Protein AF-A0A6L3ERT8-F1 (afdb_monomer_lite)

pLDDT: mean 82.11, std 7.15, range [55.88, 90.38]

Secondary structure (DSSP, 8-state):
--HHHHHHHHHHHHHHTPEEEEP-SHHHHHHHHHHHHHHHHHHHTTSTT-PPPPHHHHHHHHHHHHHH--GGG-EEEE-TTSPBP--

Radius of gyration: 15.21 Å; chains: 1; bounding box: 32×28×38 Å

Foldseek 3Di:
DDPVVVVVVVVVCVVQQKDKDQFDALVSLVVCQQLVLVQVQVVCVPPPPDDRDDPVRSVVVSVVCSVPDDSRVDMFIAHPVRHTDDD

Structure (mmCIF, N/CA/C/O backbone):
data_AF-A0A6L3ERT8-F1
#
_entry.id   AF-A0A6L3ERT8-F1
#
loop_
_atom_site.group_PDB
_atom_site.id
_atom_site.type_symbol
_atom_site.label_atom_id
_atom_site.label_alt_id
_atom_site.label_comp_id
_atom_site.label_asym_id
_atom_site.label_entity_id
_atom_site.label_seq_id
_atom_site.pdbx_PDB_ins_code
_atom_site.Cartn_x
_atom_site.Cartn_y
_atom_site.Cartn_z
_atom_site.occupancy
_atom_site.B_iso_or_equiv
_atom_site.auth_seq_id
_atom_site.auth_comp_id
_atom_site.auth_asym_id
_atom_site.auth_atom_id
_atom_site.pdbx_PDB_model_num
ATOM 1 N N . MET A 1 1 ? -23.413 -5.792 14.627 1.00 63.09 1 MET A N 1
ATOM 2 C CA . MET A 1 1 ? -22.652 -7.046 14.413 1.00 63.09 1 MET A CA 1
ATOM 3 C C . MET A 1 1 ? -22.552 -7.788 15.744 1.00 63.09 1 MET A C 1
ATOM 5 O O . MET A 1 1 ? -22.266 -7.121 16.728 1.00 63.09 1 MET A O 1
ATOM 9 N N . PRO A 1 2 ? -22.800 -9.108 15.807 1.00 85.50 2 PRO A N 1
ATOM 10 C CA . PRO A 1 2 ? -22.850 -9.865 17.065 1.00 85.50 2 PRO A CA 1
ATOM 11 C C . PRO A 1 2 ? -21.480 -10.006 17.754 1.00 85.50 2 PRO A C 1
ATOM 13 O O . PRO A 1 2 ? -20.490 -10.375 17.121 1.00 85.50 2 PRO A O 1
ATOM 16 N N . GLU A 1 3 ? -21.429 -9.811 19.072 1.00 81.62 3 GLU A N 1
ATOM 17 C CA . GLU A 1 3 ? -20.215 -9.851 19.915 1.00 81.62 3 GLU A CA 1
ATOM 18 C C . GLU A 1 3 ? -19.404 -11.153 19.808 1.00 81.62 3 GLU A C 1
ATOM 20 O O . GLU A 1 3 ? -18.179 -11.168 19.953 1.00 81.62 3 GLU A O 1
ATOM 25 N N . ARG A 1 4 ? -20.076 -12.280 19.542 1.00 80.19 4 ARG A N 1
ATOM 26 C CA . ARG A 1 4 ? -19.429 -13.588 19.357 1.00 80.19 4 ARG A CA 1
ATOM 27 C C . ARG A 1 4 ? -18.508 -13.602 18.134 1.00 80.19 4 ARG A C 1
ATOM 29 O O . ARG A 1 4 ? -17.432 -14.190 18.198 1.00 80.19 4 ARG A O 1
ATOM 36 N N . ILE A 1 5 ? -18.900 -12.922 17.055 1.00 80.88 5 ILE A N 1
ATOM 37 C CA . ILE A 1 5 ? -18.106 -12.825 15.824 1.00 80.88 5 ILE A CA 1
ATOM 38 C C . ILE A 1 5 ? -16.867 -11.956 16.066 1.00 80.88 5 ILE A C 1
ATOM 40 O O . ILE A 1 5 ? -15.771 -12.336 15.659 1.00 80.88 5 ILE A O 1
ATOM 44 N N . HIS A 1 6 ? -17.010 -10.849 16.805 1.00 80.75 6 HIS A N 1
ATOM 45 C CA . HIS A 1 6 ? -15.881 -9.980 17.150 1.00 80.75 6 HIS A CA 1
ATOM 46 C C . HIS A 1 6 ? -14.809 -10.728 17.957 1.00 80.75 6 HIS A C 1
ATOM 48 O O . HIS A 1 6 ? -13.633 -10.693 17.604 1.00 80.75 6 HIS A O 1
ATOM 54 N N . ARG A 1 7 ? -15.220 -11.504 18.969 1.00 82.56 7 ARG A N 1
ATOM 55 C CA . ARG A 1 7 ? -14.298 -12.298 19.802 1.00 82.56 7 ARG A CA 1
ATOM 56 C C . ARG A 1 7 ? -13.539 -13.373 19.021 1.00 82.56 7 ARG A C 1
ATOM 58 O O . ARG A 1 7 ? -12.375 -13.639 19.317 1.00 82.56 7 ARG A O 1
ATOM 65 N N . ILE A 1 8 ? -14.184 -14.010 18.041 1.00 83.31 8 ILE A N 1
ATOM 66 C CA . ILE A 1 8 ? -13.528 -15.010 17.184 1.00 83.31 8 ILE A CA 1
ATOM 67 C C . ILE A 1 8 ? -12.506 -14.327 16.271 1.00 83.31 8 ILE A C 1
ATOM 69 O O . ILE A 1 8 ? -11.363 -14.777 16.209 1.00 83.31 8 ILE A O 1
ATOM 73 N N . ALA A 1 9 ? -12.886 -13.219 15.627 1.00 77.75 9 ALA A N 1
ATOM 74 C CA . ALA A 1 9 ? -11.988 -12.445 14.774 1.00 77.75 9 ALA A CA 1
ATOM 75 C C . ALA A 1 9 ? -10.752 -11.952 15.546 1.00 77.75 9 ALA A C 1
ATOM 77 O O . ALA A 1 9 ? -9.628 -12.093 15.068 1.00 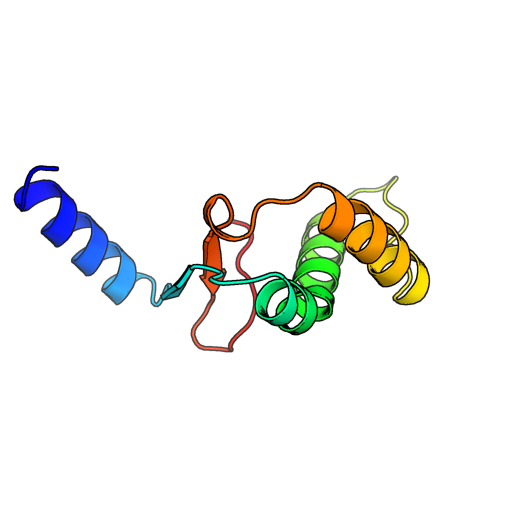77.75 9 ALA A O 1
ATOM 78 N N . GLU A 1 10 ? -10.942 -11.463 16.774 1.00 79.56 10 GLU A N 1
ATOM 79 C CA . GLU A 1 10 ? -9.851 -11.007 17.636 1.00 79.56 10 GLU A CA 1
ATOM 80 C C . GLU A 1 10 ? -8.891 -12.150 18.014 1.00 79.56 10 GLU A C 1
ATOM 82 O O . GLU A 1 10 ? -7.672 -11.995 17.950 1.00 79.56 10 GLU A O 1
ATOM 87 N N . ARG A 1 11 ? -9.415 -13.340 18.346 1.00 80.75 11 ARG A N 1
ATOM 88 C CA . ARG A 1 11 ? -8.587 -14.524 18.639 1.00 80.75 11 ARG A CA 1
ATOM 89 C C . ARG A 1 11 ? -7.784 -15.000 17.433 1.00 80.75 11 ARG A C 1
ATOM 91 O O . ARG A 1 11 ? -6.627 -15.380 17.595 1.00 80.75 11 ARG A O 1
ATOM 98 N N . VAL A 1 12 ? -8.386 -15.009 16.244 1.00 78.88 12 VAL A N 1
ATOM 99 C CA . VAL A 1 12 ? -7.703 -15.409 15.004 1.00 78.88 12 VAL A CA 1
ATOM 100 C C . VAL A 1 12 ? -6.620 -14.394 14.643 1.00 78.88 12 VAL A C 1
ATOM 102 O O . VAL A 1 12 ? -5.502 -14.801 14.336 1.00 78.88 12 VAL A O 1
ATOM 105 N N . SER A 1 13 ? -6.913 -13.096 14.767 1.00 73.06 13 SER A N 1
ATOM 106 C CA . SER A 1 13 ? -5.940 -12.012 14.574 1.00 73.06 13 SER A CA 1
ATOM 107 C C . SER A 1 13 ? -4.740 -12.159 15.515 1.00 73.06 13 SER A C 1
ATOM 109 O O . SER A 1 13 ? -3.608 -12.172 15.036 1.00 73.06 13 SER A O 1
ATOM 111 N N . LYS A 1 14 ? -4.968 -12.388 16.820 1.00 75.25 14 LYS A N 1
ATOM 112 C CA . LYS A 1 14 ? -3.894 -12.619 17.807 1.00 75.25 14 LYS A CA 1
ATOM 113 C C . LYS A 1 14 ? -3.081 -13.883 17.531 1.00 75.25 14 LYS A C 1
ATOM 115 O O . LYS A 1 14 ? -1.876 -13.866 17.714 1.00 75.25 14 LYS A O 1
ATOM 120 N N . ARG A 1 15 ? -3.711 -14.980 17.096 1.00 75.94 15 ARG A N 1
ATOM 121 C CA . ARG A 1 15 ? -2.998 -16.239 16.798 1.00 75.94 15 ARG A CA 1
ATOM 122 C C . ARG A 1 15 ? -2.174 -16.182 15.516 1.00 75.94 15 ARG A C 1
ATOM 124 O O . ARG A 1 15 ? -1.158 -16.859 15.433 1.00 75.94 15 ARG A O 1
ATOM 131 N N . ARG A 1 16 ? -2.632 -15.436 14.508 1.00 71.19 16 ARG A N 1
ATOM 132 C CA . ARG A 1 16 ? -1.928 -15.283 13.225 1.00 71.19 16 ARG A CA 1
ATOM 133 C C . ARG A 1 16 ? -1.049 -14.038 13.162 1.00 71.19 16 ARG A C 1
ATOM 135 O O . ARG A 1 16 ? -0.447 -13.794 12.124 1.00 71.19 16 ARG A O 1
ATOM 142 N N . ASN A 1 17 ? -0.971 -13.270 14.251 1.00 76.88 17 ASN A N 1
ATOM 143 C CA . ASN A 1 17 ? -0.198 -12.035 14.330 1.00 76.88 17 ASN A CA 1
ATOM 144 C C . ASN A 1 17 ? -0.535 -11.032 13.197 1.00 76.88 17 ASN A C 1
ATOM 146 O O . ASN A 1 17 ? 0.326 -10.302 12.714 1.00 76.88 17 ASN A O 1
ATOM 150 N N . LEU A 1 18 ? -1.800 -11.001 12.762 1.00 79.25 18 LEU A N 1
ATOM 151 C CA . LEU A 1 18 ? -2.266 -10.132 11.676 1.00 79.25 18 LEU A CA 1
ATOM 152 C C . LEU A 1 18 ? -2.905 -8.867 12.238 1.00 79.25 18 LEU A C 1
ATOM 154 O O . LEU A 1 18 ? -3.896 -8.936 12.973 1.00 79.25 18 LEU A O 1
ATOM 158 N N . HIS A 1 19 ? -2.383 -7.716 11.827 1.00 85.31 19 HIS A N 1
ATOM 159 C CA . HIS A 1 19 ? -2.926 -6.402 12.145 1.00 85.31 19 HIS A CA 1
ATOM 160 C C . HIS A 1 19 ? -3.743 -5.853 10.977 1.00 85.31 19 HIS A C 1
ATOM 162 O O . HIS A 1 19 ? -3.310 -5.896 9.828 1.00 85.31 19 HIS A O 1
ATOM 168 N N . VAL A 1 20 ? -4.923 -5.306 11.271 1.00 86.06 20 VAL A N 1
ATOM 169 C CA . VAL A 1 20 ? -5.764 -4.643 10.267 1.00 86.06 20 VAL A CA 1
ATOM 170 C C . VAL A 1 20 ? -5.561 -3.139 10.366 1.00 86.06 20 VAL A C 1
ATOM 172 O O . VAL A 1 20 ? -5.873 -2.534 11.391 1.00 86.06 20 VAL A O 1
ATOM 175 N N . VAL A 1 21 ? -5.069 -2.526 9.292 1.00 89.19 21 VAL A N 1
ATOM 176 C CA . VAL A 1 21 ? -4.947 -1.071 9.172 1.00 89.19 21 VAL A CA 1
ATOM 177 C C . VAL A 1 21 ? -6.123 -0.547 8.359 1.00 89.19 21 VAL A C 1
ATOM 179 O O . VAL A 1 21 ? -6.314 -0.921 7.200 1.00 89.19 21 VAL A O 1
ATOM 182 N N . GLN A 1 22 ? -6.912 0.335 8.971 1.00 89.62 22 GLN A N 1
ATOM 183 C CA . GLN A 1 22 ? -7.964 1.080 8.287 1.00 89.62 22 GLN A CA 1
ATOM 184 C C . GLN A 1 22 ? -7.420 2.438 7.847 1.00 89.62 22 GLN A C 1
ATOM 186 O O . GLN A 1 22 ? -6.964 3.218 8.683 1.00 89.62 22 GLN A O 1
ATOM 191 N N . LEU A 1 23 ? -7.498 2.724 6.547 1.00 90.25 23 LEU A N 1
ATOM 192 C CA . LEU A 1 23 ? -6.993 3.971 5.978 1.00 90.25 23 LEU A CA 1
ATOM 193 C C . LEU A 1 23 ? -8.030 5.083 6.161 1.00 90.25 23 LEU A C 1
ATOM 195 O O . LEU A 1 23 ? -9.181 4.973 5.736 1.00 90.25 23 LEU A O 1
ATOM 199 N N . LYS A 1 24 ? -7.632 6.172 6.816 1.00 89.75 24 LYS A N 1
ATOM 200 C CA . LYS A 1 24 ? -8.536 7.278 7.164 1.00 89.75 24 LYS A CA 1
ATOM 201 C C . LYS A 1 24 ? -8.627 8.332 6.069 1.00 89.75 24 LYS A C 1
ATOM 203 O O . LYS A 1 24 ? -9.658 8.987 5.930 1.00 89.75 24 LYS A O 1
ATOM 208 N N . ASN A 1 25 ? -7.551 8.522 5.310 1.00 90.38 25 ASN A N 1
ATOM 209 C CA . ASN A 1 25 ? -7.436 9.577 4.309 1.00 90.38 25 ASN A CA 1
ATOM 210 C C . ASN A 1 25 ? -6.465 9.186 3.181 1.00 90.38 25 ASN A C 1
ATOM 212 O O . ASN A 1 25 ? -5.750 8.185 3.262 1.00 90.38 25 ASN A O 1
ATOM 216 N N . LYS A 1 26 ? -6.439 9.997 2.116 1.00 86.25 26 LYS A N 1
ATOM 217 C CA . LYS A 1 26 ? -5.570 9.768 0.952 1.00 86.25 26 LYS A CA 1
ATOM 218 C C . LYS A 1 26 ? -4.078 9.847 1.303 1.00 86.25 26 LYS A C 1
ATOM 220 O O . LYS A 1 26 ? -3.277 9.141 0.704 1.00 86.25 26 LYS A O 1
ATOM 225 N N . LEU A 1 27 ? -3.697 10.651 2.300 1.00 88.62 27 LEU A N 1
ATOM 226 C CA . LEU A 1 27 ? -2.302 10.757 2.734 1.00 88.62 27 LEU A CA 1
ATOM 227 C C . LEU A 1 27 ? -1.798 9.442 3.345 1.00 88.62 27 LEU A C 1
ATOM 229 O O . LEU A 1 27 ? -0.681 9.017 3.060 1.00 88.62 27 LEU A O 1
ATOM 233 N N . GLU A 1 28 ? -2.620 8.762 4.145 1.00 89.06 28 GLU A N 1
ATOM 234 C CA . GLU A 1 28 ? -2.295 7.431 4.661 1.00 89.06 28 GLU A CA 1
ATOM 235 C C . GLU A 1 28 ? -2.162 6.408 3.531 1.00 89.06 28 GLU A C 1
ATOM 237 O O . GLU A 1 28 ? -1.221 5.618 3.547 1.00 89.06 28 GLU A O 1
ATOM 242 N N . MET A 1 29 ? -3.022 6.463 2.508 1.00 86.81 29 MET A N 1
ATOM 243 C CA . MET A 1 29 ? -2.870 5.610 1.324 1.00 86.81 29 MET A CA 1
ATOM 244 C C . MET A 1 29 ? -1.514 5.824 0.632 1.00 86.81 29 MET A C 1
ATOM 246 O O . MET A 1 29 ? -0.839 4.850 0.306 1.00 86.81 29 MET A O 1
ATOM 250 N N . ILE A 1 30 ? -1.074 7.079 0.472 1.00 86.31 30 ILE A N 1
ATOM 251 C CA . ILE A 1 30 ? 0.243 7.411 -0.104 1.00 86.31 30 ILE A CA 1
ATOM 252 C C . ILE A 1 30 ? 1.381 6.830 0.745 1.00 86.31 30 ILE A C 1
ATOM 254 O O . ILE A 1 30 ? 2.342 6.294 0.201 1.00 86.31 30 ILE A O 1
ATOM 258 N N . ARG A 1 31 ? 1.284 6.879 2.079 1.00 89.69 31 ARG A N 1
ATOM 259 C CA . ARG A 1 31 ? 2.315 6.298 2.963 1.00 89.69 31 ARG A CA 1
ATOM 260 C C . ARG A 1 31 ? 2.436 4.780 2.806 1.00 89.69 31 ARG A C 1
ATOM 262 O O . ARG A 1 31 ? 3.528 4.237 2.960 1.00 89.69 31 ARG A O 1
ATOM 269 N N . TRP A 1 32 ? 1.334 4.103 2.491 1.00 88.56 32 TRP A N 1
ATOM 270 C CA . TRP A 1 32 ? 1.312 2.657 2.259 1.00 88.56 32 TRP A CA 1
ATOM 271 C C . TRP A 1 32 ? 1.611 2.258 0.810 1.00 88.56 32 TRP A C 1
ATOM 273 O O . TRP A 1 32 ? 1.964 1.105 0.575 1.00 88.56 32 TRP A O 1
ATOM 283 N N . ALA A 1 33 ? 1.556 3.198 -0.136 1.00 83.12 33 ALA A N 1
ATOM 284 C CA . ALA A 1 33 ? 1.725 2.985 -1.573 1.00 83.12 33 ALA A CA 1
ATOM 285 C C . ALA A 1 33 ? 2.925 2.085 -1.928 1.00 83.12 33 ALA A C 1
ATOM 287 O O . ALA A 1 33 ? 2.765 1.039 -2.556 1.00 83.12 33 ALA A O 1
ATOM 288 N N . ASN A 1 34 ? 4.120 2.432 -1.444 1.00 82.81 34 ASN A N 1
ATOM 289 C CA . ASN A 1 34 ? 5.336 1.670 -1.744 1.00 82.81 34 ASN A CA 1
ATOM 290 C C . ASN A 1 34 ? 5.289 0.238 -1.193 1.00 82.81 34 ASN A C 1
ATOM 292 O O . ASN A 1 34 ? 5.797 -0.687 -1.821 1.00 82.81 34 ASN A O 1
ATOM 296 N N . LYS A 1 35 ? 4.674 0.037 -0.020 1.00 88.06 35 LYS A N 1
ATOM 297 C CA . LYS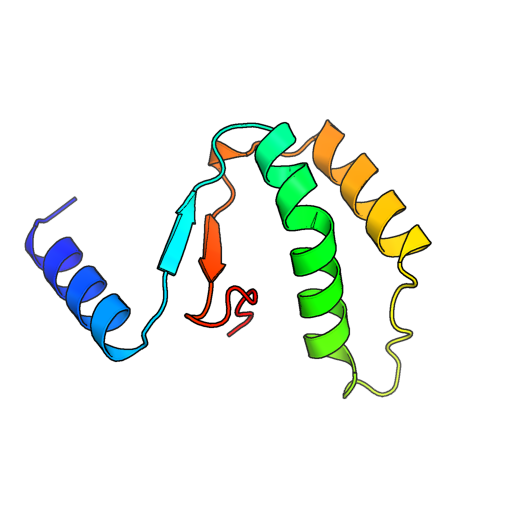 A 1 35 ? 4.515 -1.300 0.568 1.00 88.06 35 LYS A CA 1
ATOM 298 C C .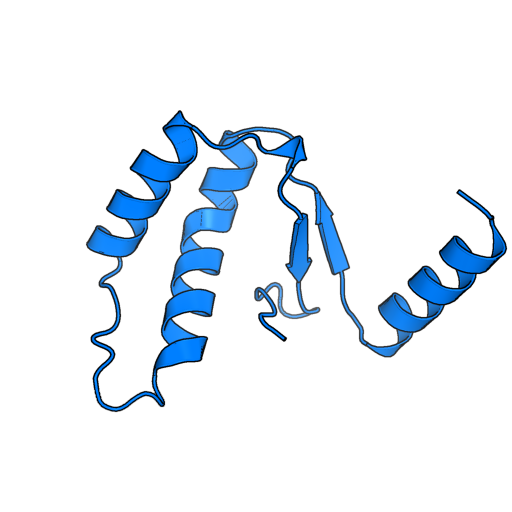 LYS A 1 35 ? 3.505 -2.137 -0.220 1.00 88.06 35 LYS A C 1
ATOM 300 O O . LYS A 1 35 ? 3.742 -3.324 -0.400 1.00 88.06 35 LYS A O 1
ATOM 305 N N . ILE A 1 36 ? 2.433 -1.515 -0.722 1.00 85.94 36 ILE A N 1
ATOM 306 C CA . ILE A 1 36 ? 1.427 -2.167 -1.578 1.00 85.94 36 ILE A CA 1
ATOM 307 C C . ILE A 1 36 ? 2.075 -2.641 -2.877 1.00 85.94 36 ILE A C 1
ATOM 309 O O . ILE A 1 36 ? 1.939 -3.806 -3.232 1.00 85.94 36 ILE A O 1
ATOM 313 N N . GLY A 1 37 ? 2.828 -1.769 -3.552 1.00 84.00 37 GLY A N 1
ATOM 314 C CA . GLY A 1 37 ? 3.496 -2.126 -4.804 1.00 84.00 37 GLY A CA 1
ATOM 315 C C . GLY A 1 37 ? 4.532 -3.239 -4.648 1.00 84.00 37 GLY A C 1
ATOM 316 O O . GLY A 1 37 ? 4.599 -4.136 -5.484 1.00 84.00 37 GLY A O 1
ATOM 317 N N . ARG A 1 38 ? 5.303 -3.231 -3.551 1.00 85.75 38 ARG A N 1
ATOM 318 C CA . ARG A 1 38 ? 6.240 -4.324 -3.256 1.00 85.75 38 ARG A CA 1
ATOM 319 C C . ARG A 1 38 ? 5.528 -5.647 -3.013 1.00 85.75 38 ARG A C 1
ATOM 321 O O . ARG A 1 38 ? 5.920 -6.637 -3.619 1.00 85.75 38 ARG A O 1
ATOM 328 N N . ALA A 1 39 ? 4.481 -5.647 -2.187 1.00 85.12 39 ALA A N 1
ATOM 329 C CA . ALA A 1 39 ? 3.696 -6.848 -1.928 1.00 85.12 39 ALA A CA 1
ATOM 330 C C . ALA A 1 39 ? 3.093 -7.403 -3.229 1.00 85.12 39 ALA A C 1
ATOM 332 O O . ALA A 1 39 ? 3.224 -8.593 -3.497 1.00 85.12 39 ALA A O 1
ATOM 333 N N . TYR A 1 40 ? 2.532 -6.530 -4.075 1.00 82.31 40 TYR A N 1
ATOM 334 C CA . TYR A 1 40 ? 2.010 -6.896 -5.393 1.00 82.31 40 TYR A CA 1
ATOM 335 C C . TYR A 1 40 ? 3.078 -7.561 -6.269 1.00 82.31 40 TYR A C 1
ATOM 337 O O . TYR A 1 40 ? 2.877 -8.666 -6.764 1.00 82.31 40 TYR A O 1
ATOM 345 N N . ASN A 1 41 ? 4.254 -6.945 -6.412 1.00 85.00 41 ASN A N 1
ATOM 346 C CA . ASN A 1 41 ? 5.330 -7.556 -7.191 1.00 85.00 41 ASN A CA 1
ATOM 347 C C . ASN A 1 41 ? 5.752 -8.912 -6.625 1.00 85.00 41 ASN A C 1
ATOM 349 O O . ASN A 1 41 ? 5.869 -9.863 -7.390 1.00 85.00 41 ASN A O 1
ATOM 353 N N . GLN A 1 42 ? 5.937 -9.010 -5.306 1.00 83.12 42 GLN A N 1
ATOM 354 C CA . GLN A 1 42 ? 6.347 -10.241 -4.627 1.00 83.12 42 GLN A CA 1
ATOM 355 C C . GLN A 1 42 ? 5.362 -11.395 -4.848 1.00 83.12 42 GLN A C 1
ATOM 357 O O . GLN A 1 42 ? 5.800 -12.536 -4.973 1.00 83.12 42 GLN A O 1
ATOM 362 N N . THR A 1 43 ? 4.058 -11.119 -4.955 1.00 78.00 43 THR A N 1
ATOM 363 C CA . THR A 1 43 ? 3.056 -12.170 -5.190 1.00 78.00 43 THR A CA 1
ATOM 364 C C . THR A 1 43 ? 3.100 -12.793 -6.578 1.00 78.00 43 THR A C 1
ATOM 366 O O . THR A 1 43 ? 2.681 -13.935 -6.732 1.00 78.00 43 THR A O 1
ATOM 369 N N . PHE A 1 44 ? 3.618 -12.084 -7.581 1.00 73.31 44 PHE A N 1
ATOM 370 C CA . PHE A 1 44 ? 3.572 -12.541 -8.973 1.00 73.31 44 PHE A CA 1
ATOM 371 C C . PHE A 1 44 ? 4.944 -12.908 -9.552 1.00 73.31 44 PHE A C 1
ATOM 373 O O . PHE A 1 44 ? 5.013 -13.318 -10.705 1.00 73.31 44 PHE A O 1
ATOM 380 N N . VAL A 1 45 ? 6.025 -12.854 -8.758 1.00 66.81 45 VAL A N 1
ATOM 381 C CA . VAL A 1 45 ? 7.390 -13.233 -9.197 1.00 66.81 45 VAL A CA 1
ATOM 382 C C . VAL A 1 45 ? 7.460 -14.668 -9.739 1.00 66.81 45 VAL A C 1
ATOM 384 O O . VAL A 1 45 ? 8.316 -14.972 -10.559 1.00 66.81 45 VAL A O 1
ATOM 387 N N . GLN A 1 46 ? 6.562 -15.554 -9.300 1.00 63.81 46 GLN A N 1
ATOM 388 C CA . GLN A 1 46 ? 6.525 -16.956 -9.734 1.00 63.81 46 GLN A CA 1
ATOM 389 C C . GLN A 1 46 ? 5.665 -17.210 -10.985 1.00 63.81 46 GLN A C 1
ATOM 391 O O . GLN A 1 46 ? 5.551 -18.358 -11.408 1.00 63.81 46 GLN A O 1
ATOM 396 N N . ASN A 1 47 ? 5.054 -16.182 -11.586 1.00 69.50 47 ASN A N 1
ATOM 397 C CA . ASN A 1 47 ? 4.238 -16.341 -12.789 1.00 69.50 47 ASN A CA 1
ATOM 398 C C . ASN A 1 47 ? 5.072 -16.049 -14.050 1.00 69.50 47 ASN A C 1
ATOM 400 O O . ASN A 1 47 ? 5.603 -14.953 -14.203 1.00 69.50 47 ASN A O 1
ATOM 404 N N . TRP A 1 48 ? 5.179 -17.031 -14.948 1.00 55.88 48 TRP A N 1
ATOM 405 C CA . TRP A 1 48 ? 6.085 -17.042 -16.111 1.00 55.88 48 TRP A CA 1
ATOM 406 C C . TRP A 1 48 ? 5.923 -15.843 -17.072 1.00 55.88 48 TRP A C 1
ATOM 408 O O . TRP A 1 48 ? 6.896 -15.443 -17.704 1.00 55.88 48 TRP A O 1
ATOM 418 N N . GLU A 1 49 ? 4.740 -15.222 -17.152 1.00 71.19 49 GLU A N 1
ATOM 419 C CA . GLU A 1 49 ? 4.481 -14.056 -18.023 1.00 71.19 49 GLU A CA 1
ATOM 420 C C . GLU A 1 49 ? 4.456 -12.707 -17.281 1.00 71.19 49 GLU A C 1
ATOM 422 O O . 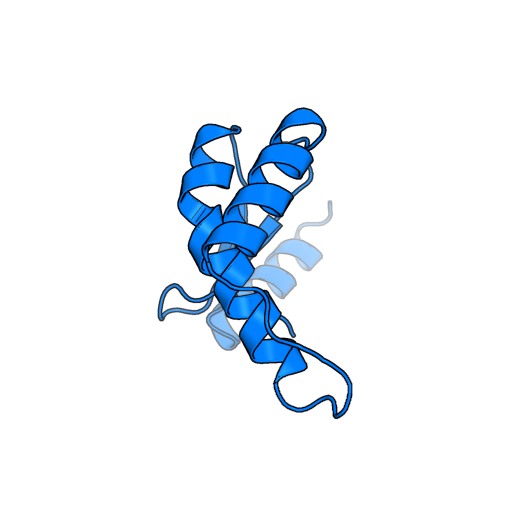GLU A 1 49 ? 4.176 -11.668 -17.881 1.00 71.19 49 GLU A O 1
ATOM 427 N N . TYR A 1 50 ? 4.719 -12.685 -15.971 1.00 72.31 50 TYR A N 1
ATOM 428 C CA . TYR A 1 50 ? 4.617 -11.454 -15.193 1.00 72.31 50 TYR A CA 1
ATOM 429 C C . TYR A 1 50 ? 5.927 -10.661 -15.214 1.00 72.31 50 TYR A C 1
ATOM 431 O O . TYR A 1 50 ? 6.916 -11.041 -14.589 1.00 72.31 50 TYR A O 1
ATOM 439 N N . ALA A 1 51 ? 5.912 -9.509 -15.887 1.00 75.81 51 ALA A N 1
ATOM 440 C CA . ALA A 1 51 ? 6.949 -8.494 -15.749 1.00 75.81 51 ALA A CA 1
ATOM 441 C C . ALA A 1 51 ? 6.691 -7.674 -14.469 1.00 75.81 51 ALA A C 1
ATOM 443 O O . ALA A 1 51 ? 5.664 -6.990 -14.387 1.00 75.81 51 ALA A O 1
ATOM 444 N N . PRO A 1 52 ? 7.587 -7.708 -13.462 1.00 81.00 52 PRO A N 1
ATOM 445 C CA . PRO A 1 52 ? 7.427 -6.899 -12.264 1.00 81.00 52 PRO A CA 1
ATOM 446 C C . PRO A 1 52 ? 7.392 -5.416 -12.609 1.00 81.00 52 PRO A C 1
ATOM 448 O O . PRO A 1 52 ? 8.247 -4.923 -13.345 1.00 81.00 52 PRO A O 1
ATOM 451 N N . LEU A 1 53 ? 6.437 -4.694 -12.025 1.00 83.56 53 LEU A N 1
ATOM 45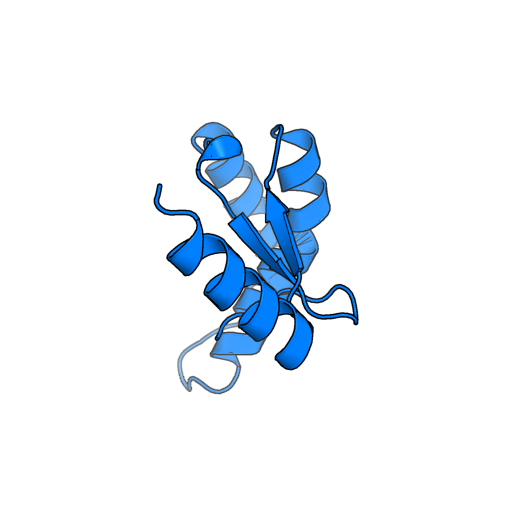2 C CA . LEU A 1 53 ? 6.359 -3.252 -12.199 1.00 83.56 53 LEU A CA 1
ATOM 453 C C . LEU A 1 53 ? 7.580 -2.594 -11.557 1.00 83.56 53 LEU A C 1
ATOM 455 O O . LEU A 1 53 ? 7.923 -2.865 -10.403 1.00 83.56 53 LEU A O 1
ATOM 459 N N . THR A 1 54 ? 8.208 -1.673 -12.270 1.00 86.94 54 THR A N 1
ATOM 460 C CA . THR A 1 54 ? 9.223 -0.795 -11.693 1.00 86.94 54 THR A CA 1
ATOM 461 C C . THR A 1 54 ? 8.607 0.099 -10.614 1.00 86.94 54 THR A C 1
ATOM 463 O O . THR A 1 54 ? 7.400 0.358 -10.589 1.00 86.94 54 THR A O 1
ATOM 466 N N . GLU A 1 55 ? 9.435 0.661 -9.730 1.00 82.50 55 GLU A N 1
ATOM 467 C CA . GLU A 1 55 ? 8.953 1.610 -8.712 1.00 82.50 55 GLU A CA 1
ATOM 468 C C . GLU A 1 55 ? 8.210 2.809 -9.325 1.00 82.50 55 GLU A C 1
ATOM 470 O O . GLU A 1 55 ? 7.257 3.330 -8.740 1.00 82.50 55 GLU A O 1
ATOM 475 N N . ARG A 1 56 ? 8.625 3.238 -10.524 1.00 86.88 56 ARG A N 1
ATOM 476 C CA . ARG A 1 56 ? 7.987 4.339 -11.255 1.00 86.88 56 ARG A CA 1
ATOM 477 C C . ARG A 1 56 ? 6.592 3.957 -11.734 1.00 86.88 56 ARG A C 1
ATOM 479 O O . ARG A 1 56 ? 5.669 4.751 -11.567 1.00 86.88 56 ARG A O 1
ATOM 486 N N . GLU A 1 57 ? 6.430 2.757 -12.279 1.00 86.69 57 GLU A N 1
ATOM 487 C CA . GLU A 1 57 ? 5.134 2.249 -12.738 1.00 86.69 57 GLU A CA 1
ATOM 488 C C . GLU A 1 57 ? 4.183 2.012 -11.565 1.00 86.69 57 GLU A C 1
ATOM 490 O O . GLU A 1 57 ? 3.031 2.438 -11.615 1.00 86.69 57 GLU A O 1
ATOM 495 N N . ILE A 1 58 ? 4.682 1.449 -10.460 1.00 85.00 58 ILE A N 1
ATOM 496 C CA . ILE A 1 58 ? 3.932 1.328 -9.203 1.00 85.00 58 ILE A CA 1
ATOM 497 C C . ILE A 1 58 ? 3.417 2.698 -8.759 1.00 85.00 58 ILE A C 1
ATOM 499 O O . ILE A 1 58 ? 2.229 2.865 -8.479 1.00 85.00 58 ILE A O 1
ATOM 503 N N . LYS A 1 59 ? 4.299 3.703 -8.710 1.00 83.12 59 LYS A N 1
ATOM 504 C CA . LYS A 1 59 ? 3.927 5.063 -8.310 1.00 83.12 59 LYS A CA 1
ATOM 505 C C . LYS A 1 59 ? 2.891 5.667 -9.258 1.00 83.12 59 LYS A C 1
ATOM 507 O O . LYS A 1 59 ? 1.956 6.313 -8.793 1.00 83.12 59 LYS A O 1
ATOM 512 N N . PHE A 1 60 ? 3.037 5.452 -10.564 1.00 87.25 60 PHE A N 1
ATOM 513 C CA . PHE A 1 60 ? 2.090 5.924 -11.571 1.00 87.25 60 PHE A CA 1
ATOM 514 C C . PHE A 1 60 ? 0.694 5.317 -11.375 1.00 87.25 60 PHE A C 1
ATOM 516 O O . PHE A 1 60 ? -0.285 6.056 -11.256 1.00 87.25 60 PHE A O 1
ATOM 523 N N . VAL A 1 61 ? 0.602 3.990 -11.253 1.00 85.50 61 VAL A N 1
ATOM 524 C CA . VAL A 1 61 ? -0.668 3.285 -11.020 1.00 85.50 61 VAL A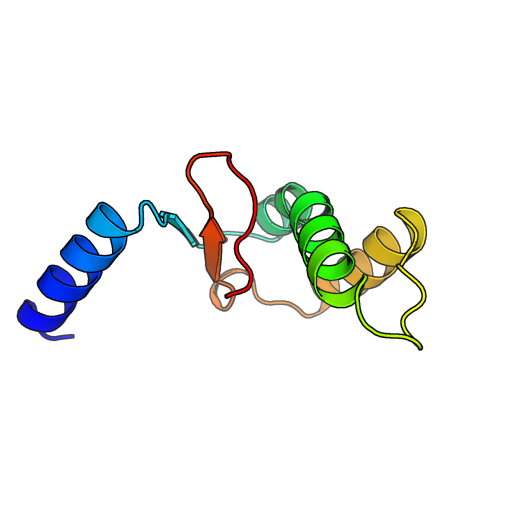 CA 1
ATOM 525 C C . VAL A 1 61 ? -1.319 3.751 -9.719 1.00 85.50 61 VAL A C 1
ATOM 527 O O . VAL A 1 61 ? -2.511 4.056 -9.695 1.00 85.50 61 VAL A O 1
ATOM 530 N N . LEU A 1 62 ? -0.539 3.871 -8.642 1.00 81.56 62 LEU A N 1
ATOM 531 C CA . LEU A 1 62 ? -1.053 4.302 -7.342 1.00 81.56 62 LEU A CA 1
ATOM 532 C C . LEU A 1 62 ? -1.549 5.747 -7.368 1.00 81.56 62 LEU A C 1
ATOM 534 O O . LEU A 1 62 ? -2.611 6.022 -6.816 1.00 81.56 62 LEU A O 1
ATOM 538 N N . ASN A 1 63 ? -0.846 6.656 -8.044 1.00 84.44 63 ASN A N 1
ATOM 539 C CA . ASN A 1 63 ? -1.301 8.036 -8.216 1.00 84.44 63 ASN A CA 1
ATOM 540 C C . ASN A 1 63 ? -2.649 8.110 -8.941 1.00 84.44 63 ASN A C 1
ATOM 542 O O . ASN A 1 63 ? -3.525 8.854 -8.505 1.00 84.44 63 ASN A O 1
ATOM 546 N N . ASN A 1 64 ? -2.845 7.305 -9.988 1.00 86.62 64 ASN A N 1
ATOM 547 C CA . ASN A 1 64 ? -4.122 7.249 -10.700 1.00 86.62 64 ASN A CA 1
ATOM 548 C C . ASN A 1 64 ? -5.229 6.653 -9.822 1.00 86.62 64 ASN A C 1
ATOM 550 O O . ASN A 1 64 ? -6.328 7.202 -9.745 1.00 86.62 64 ASN A O 1
ATOM 554 N N . LEU A 1 65 ? -4.929 5.576 -9.089 1.00 83.56 65 LEU A N 1
ATOM 555 C CA . LEU A 1 65 ? -5.877 4.953 -8.167 1.00 83.56 65 LEU A CA 1
ATOM 556 C C . LEU A 1 65 ? -6.308 5.925 -7.058 1.00 83.56 65 LEU A C 1
ATOM 558 O O . LEU A 1 65 ? -7.483 5.981 -6.709 1.00 83.56 65 LEU A O 1
ATOM 562 N N . LEU A 1 66 ? -5.386 6.740 -6.535 1.00 83.88 66 LEU A N 1
ATOM 563 C CA . LEU A 1 66 ? -5.655 7.743 -5.498 1.00 83.88 66 LEU A CA 1
ATOM 564 C C . LEU A 1 66 ? -6.657 8.826 -5.926 1.00 83.88 66 LEU A C 1
ATOM 566 O O . LEU A 1 66 ? -7.265 9.466 -5.059 1.00 83.88 66 LEU A O 1
ATOM 570 N N . LEU A 1 67 ? -6.853 9.046 -7.229 1.00 85.50 67 LEU A N 1
ATOM 571 C CA . LEU A 1 67 ? -7.858 9.987 -7.727 1.00 85.50 67 LEU A CA 1
ATOM 572 C C . LEU A 1 67 ? -9.268 9.493 -7.403 1.00 85.50 67 LEU A C 1
ATOM 574 O O . LEU A 1 67 ? -10.076 10.257 -6.873 1.00 85.50 67 LEU A O 1
ATOM 578 N N . VAL A 1 68 ? -9.513 8.204 -7.634 1.00 87.00 68 VAL A N 1
ATOM 579 C CA . VAL A 1 68 ? -10.839 7.576 -7.547 1.00 87.00 68 VAL A CA 1
ATOM 580 C C . VAL A 1 68 ? -11.064 6.785 -6.258 1.00 87.00 68 VAL A C 1
ATOM 582 O O . VAL A 1 68 ? -12.203 6.517 -5.885 1.00 87.00 68 VAL A O 1
ATOM 585 N N . ALA A 1 69 ? -10.000 6.407 -5.549 1.00 86.19 69 ALA A N 1
ATOM 586 C CA . ALA A 1 69 ? -10.111 5.539 -4.390 1.00 86.19 69 ALA A CA 1
ATOM 587 C C . ALA A 1 69 ? -10.697 6.248 -3.163 1.00 86.19 69 ALA A C 1
ATOM 589 O O . ALA A 1 69 ? -10.320 7.369 -2.804 1.00 86.19 69 ALA A O 1
ATOM 590 N N . ASN A 1 70 ? -11.569 5.524 -2.461 1.00 88.31 70 ASN A N 1
ATOM 591 C CA . ASN A 1 70 ? -12.083 5.898 -1.153 1.00 88.31 70 ASN A CA 1
ATOM 592 C C . ASN A 1 70 ? -11.277 5.177 -0.050 1.00 88.31 70 ASN A C 1
ATOM 594 O O . ASN A 1 70 ? -11.432 3.963 0.105 1.00 88.31 70 ASN A O 1
ATOM 598 N N . PRO A 1 71 ? -10.472 5.892 0.763 1.00 86.25 71 PRO A N 1
ATOM 599 C CA . PRO A 1 71 ? -9.654 5.288 1.818 1.00 86.25 71 PRO A CA 1
ATOM 600 C C . PRO A 1 71 ? -10.462 4.421 2.790 1.00 86.25 71 PRO A C 1
ATOM 602 O O . PRO A 1 71 ? -9.999 3.367 3.213 1.00 86.25 71 PRO A O 1
ATOM 605 N N . LYS A 1 72 ? -11.706 4.818 3.091 1.00 87.94 72 LYS A N 1
ATOM 606 C CA . LYS A 1 72 ? -12.563 4.119 4.061 1.00 87.94 72 LYS A CA 1
ATOM 607 C C . LYS A 1 72 ? -13.027 2.743 3.577 1.00 87.94 72 LYS A C 1
ATOM 609 O O . LYS A 1 72 ? -13.475 1.943 4.397 1.00 87.94 72 LYS A O 1
ATOM 614 N N . MET A 1 73 ? -12.938 2.478 2.273 1.00 87.38 73 MET A N 1
ATOM 615 C CA . MET A 1 73 ? -13.271 1.182 1.677 1.00 87.38 73 MET A CA 1
ATOM 616 C C . MET A 1 73 ? -12.080 0.219 1.664 1.00 87.38 73 MET A C 1
ATOM 618 O O . MET A 1 73 ? -12.266 -0.972 1.435 1.00 87.38 73 MET A O 1
ATOM 622 N N . LEU A 1 74 ? -10.869 0.709 1.935 1.00 86.25 74 LEU A N 1
ATOM 623 C CA . LEU A 1 74 ? -9.649 -0.086 1.905 1.00 86.25 74 LEU A CA 1
ATOM 624 C C . LEU A 1 74 ? -9.247 -0.522 3.315 1.00 86.25 74 LEU A C 1
ATOM 626 O O . LEU A 1 74 ? -9.250 0.262 4.269 1.00 86.25 74 LEU A O 1
ATOM 630 N N . ARG A 1 75 ? -8.865 -1.793 3.436 1.00 88.75 75 ARG A N 1
ATOM 631 C CA . ARG A 1 75 ? -8.296 -2.380 4.652 1.00 88.75 75 ARG A CA 1
ATOM 632 C C . ARG A 1 75 ? -7.038 -3.138 4.275 1.00 88.75 75 ARG A C 1
ATOM 634 O O . ARG A 1 75 ? -7.068 -3.934 3.342 1.00 88.75 75 ARG A O 1
ATOM 641 N N . LEU A 1 76 ? -5.952 -2.881 4.993 1.00 88.50 76 LEU A N 1
ATOM 642 C CA . LEU A 1 76 ? -4.687 -3.579 4.793 1.00 88.50 76 LEU A CA 1
ATOM 643 C C . LEU A 1 76 ? -4.489 -4.598 5.908 1.00 88.50 76 LEU A C 1
ATOM 645 O O . LEU A 1 76 ? -4.674 -4.269 7.081 1.00 88.50 76 LEU A O 1
ATOM 649 N N . PHE A 1 77 ? -4.080 -5.807 5.537 1.00 88.44 77 PHE A N 1
ATOM 650 C CA . PHE A 1 77 ? -3.603 -6.816 6.473 1.00 88.44 77 PHE A CA 1
ATOM 651 C C . PHE A 1 77 ? -2.084 -6.731 6.537 1.00 88.44 77 PHE A C 1
ATOM 653 O O . PHE A 1 77 ? -1.403 -6.771 5.514 1.00 88.44 77 PHE A O 1
ATOM 660 N N . VAL A 1 78 ? -1.559 -6.550 7.742 1.00 89.25 78 VAL A N 1
ATOM 661 C CA . VAL A 1 78 ? -0.153 -6.236 7.980 1.00 89.25 78 VAL A CA 1
ATOM 662 C C . VAL A 1 78 ? 0.419 -7.246 8.965 1.00 89.25 78 VAL A C 1
ATOM 664 O O . VAL A 1 78 ? -0.170 -7.506 10.017 1.00 89.25 78 VAL A O 1
ATOM 667 N N . LEU A 1 79 ? 1.565 -7.820 8.609 1.00 85.88 79 LEU A N 1
ATOM 668 C CA . LEU A 1 79 ? 2.340 -8.718 9.464 1.00 85.88 79 LEU A CA 1
ATOM 669 C C . LEU A 1 79 ? 3.065 -7.934 10.572 1.00 85.88 79 LEU A C 1
ATOM 671 O O . LEU A 1 79 ? 3.234 -6.720 10.449 1.00 85.88 79 LEU A O 1
ATOM 675 N N . PRO A 1 80 ? 3.581 -8.587 11.630 1.00 81.62 80 PRO A N 1
ATOM 676 C CA . PRO A 1 80 ? 4.337 -7.898 12.684 1.00 81.62 80 PRO A CA 1
ATOM 677 C C . PRO A 1 80 ? 5.584 -7.183 12.166 1.00 81.62 80 PRO A C 1
ATOM 679 O O . PRO A 1 80 ? 6.013 -6.189 12.740 1.00 81.62 80 PRO A O 1
ATOM 682 N N . THR A 1 81 ? 6.143 -7.666 11.053 1.00 83.38 81 THR A N 1
ATOM 683 C CA . THR A 1 81 ? 7.267 -7.049 10.336 1.00 83.38 81 THR A CA 1
ATOM 684 C C . THR A 1 81 ? 6.905 -5.701 9.702 1.00 83.38 81 THR A C 1
ATOM 686 O O . THR A 1 81 ? 7.782 -4.953 9.278 1.00 83.38 81 THR A O 1
ATOM 689 N N . GLY A 1 82 ? 5.614 -5.363 9.625 1.00 82.12 82 GLY A N 1
ATOM 690 C CA . GLY A 1 82 ? 5.118 -4.163 8.959 1.00 82.12 82 GLY A CA 1
ATOM 691 C C . GLY A 1 82 ? 4.960 -4.314 7.444 1.00 82.12 82 GLY A C 1
ATOM 692 O O . GLY A 1 82 ? 4.714 -3.307 6.765 1.00 82.12 82 GLY A O 1
ATOM 693 N N . GLU A 1 83 ? 5.108 -5.532 6.920 1.00 85.44 83 GLU A N 1
ATOM 694 C CA . GLU A 1 83 ? 4.842 -5.897 5.527 1.00 85.44 83 GLU A CA 1
ATOM 695 C C . GLU A 1 83 ? 3.360 -6.186 5.294 1.00 85.44 83 GLU A C 1
ATOM 697 O O . GLU A 1 83 ? 2.640 -6.604 6.204 1.00 85.44 83 GLU A O 1
ATOM 702 N N . ILE A 1 84 ? 2.901 -5.940 4.066 1.00 85.25 84 ILE A N 1
ATOM 703 C CA . ILE A 1 84 ? 1.524 -6.236 3.677 1.00 85.25 84 ILE A CA 1
ATOM 704 C C . ILE A 1 84 ? 1.427 -7.712 3.338 1.00 85.25 84 ILE A C 1
ATOM 706 O O . ILE A 1 84 ? 2.216 -8.244 2.563 1.00 85.25 84 ILE A O 1
ATOM 710 N N . SER A 1 85 ? 0.421 -8.344 3.915 1.00 80.31 85 SER A N 1
ATOM 711 C CA . SER A 1 85 ? 0.068 -9.719 3.645 1.00 80.31 85 SER A CA 1
ATOM 712 C C . SER A 1 85 ? -0.951 -9.765 2.499 1.00 80.31 85 SER A C 1
ATOM 714 O O . SER A 1 85 ? -1.978 -9.085 2.527 1.00 80.31 85 SER A O 1
ATOM 716 N N . LEU A 1 86 ? -0.643 -10.579 1.492 1.00 69.00 86 LEU A N 1
ATOM 717 C CA . LEU A 1 86 ? -1.538 -10.973 0.409 1.00 69.00 86 LEU A CA 1
ATOM 718 C C . LEU A 1 86 ? -1.699 -12.496 0.544 1.00 69.00 86 LEU A C 1
ATOM 720 O O . LEU A 1 86 ? -0.893 -13.250 0.008 1.00 69.00 86 LEU A O 1
ATOM 724 N N . TYR A 1 87 ? -2.638 -12.927 1.391 1.00 58.38 87 TYR A N 1
ATOM 725 C CA . TYR A 1 87 ? -2.997 -14.339 1.595 1.00 58.38 87 TYR A CA 1
ATOM 726 C C . TYR A 1 87 ? -4.365 -14.628 0.993 1.00 58.38 87 TYR A C 1
ATOM 728 O O . TYR A 1 87 ? -5.228 -13.722 1.068 1.00 58.38 87 TYR A O 1
#

Sequence (87 aa):
MPERIHRIAERVSKRRNLHVVQLKNKLEMIRWANKIGRAYNQTFVQNWEYAPLTEREIKFVLNNLLLVANPKMLRLFVLPTGEISLY